Protein AF-A0A4U9UF67-F1 (afdb_monomer)

pLDDT: mean 78.99, std 14.54, range [47.12, 97.81]

Nearest PDB structures (foldseek):
  1um2-assembly2_B  TM=2.929E-01  e=9.680E-02  Saccharomyces cerevisiae
  1gpp-assembly1_A  TM=2.652E-01  e=6.473E-02  Saccharomyces cerevisiae
  1jva-assembly2_B  TM=2.609E-01  e=5.447E-02  Saccharomyces cerevisiae
  1jva-assembly1_A  TM=2.526E-01  e=2.725E-01  Saccharomyces cerevisiae
  4z9c-assembly1_F  TM=2.257E-01  e=4.304E+00  Escherichia coli

Mean predicted aligned error: 11.4 Å

Radius of gyration: 20.41 Å; Cα contacts (8 Å, |Δi|>4): 213; chains: 1; bounding box: 42×57×66 Å

Foldseek 3Di:
DVVVVVVVVVVVVVVVVPPPQQPQADEDDDCPPVVPVVVVVCVLLVHDDQRSDQFQKWKWKDFDQKIWIWTDHPVAIWIKIKGWDWDDDPDDDPDGDIDIDIDIDDRVRSVVVVVCCVVVCVVPDDAQVPPPPDDPDPDDTDMWMWMHHSHHTYIHD

Secondary structure (DSSP, 8-state):
-HHHHHHHHHHHHHHHTS------PEEES--TTHHHHHHHHHHHTT---STT---SEEEEEEETTEEEEEEEETTEEEEEEEEEEE----SS-----EEEEEEEPPHHHHHHHHHHHHHTTGGGPPPGGGSTT----SSS---EEEEEESSEEEEE-

Structure (mmCIF, N/CA/C/O backbone):
data_AF-A0A4U9UF67-F1
#
_entry.id   AF-A0A4U9UF67-F1
#
loop_
_atom_site.group_PDB
_atom_site.id
_atom_site.type_symbol
_atom_site.label_atom_id
_atom_site.label_alt_id
_atom_site.label_comp_id
_atom_site.label_asym_id
_atom_site.label_entity_id
_atom_site.label_seq_id
_atom_site.pdbx_PDB_ins_code
_atom_site.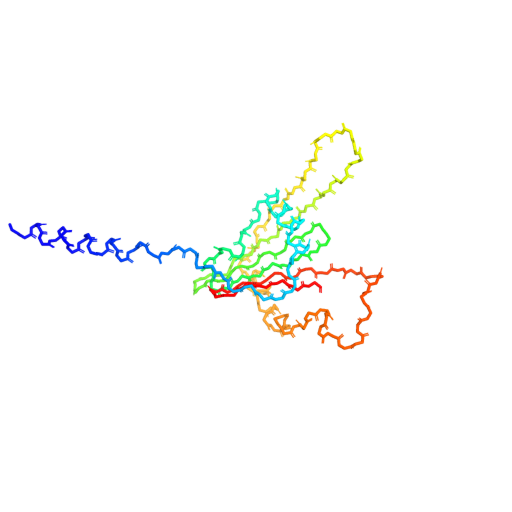Cartn_x
_atom_site.Cartn_y
_atom_site.Cartn_z
_atom_site.occupancy
_atom_site.B_iso_or_equiv
_atom_site.auth_seq_id
_atom_site.auth_comp_id
_atom_site.auth_asym_id
_atom_site.auth_atom_id
_atom_site.pdbx_PDB_model_num
ATOM 1 N N . MET A 1 1 ? 1.727 29.954 44.311 1.00 56.72 1 MET A N 1
ATOM 2 C CA . MET A 1 1 ? 1.910 28.499 44.552 1.00 56.72 1 MET A CA 1
ATOM 3 C C . MET A 1 1 ? 1.088 27.606 43.617 1.00 56.72 1 MET A C 1
ATOM 5 O O . MET A 1 1 ? 1.582 26.555 43.238 1.00 56.72 1 MET A O 1
ATOM 9 N N . ILE A 1 2 ? -0.127 28.007 43.212 1.00 59.66 2 ILE A N 1
ATOM 10 C CA . ILE A 1 2 ? -0.989 27.225 42.300 1.00 59.66 2 ILE A CA 1
ATOM 11 C C . ILE A 1 2 ? -0.361 27.057 40.904 1.00 59.66 2 ILE A C 1
ATOM 13 O O . ILE A 1 2 ? -0.349 25.951 40.384 1.00 59.66 2 ILE A O 1
ATOM 17 N N . GLN A 1 3 ? 0.269 28.100 40.351 1.00 61.94 3 GLN A N 1
ATOM 18 C CA . GLN A 1 3 ? 0.847 28.046 38.998 1.00 61.94 3 GLN A CA 1
ATOM 19 C C . GLN A 1 3 ? 2.001 27.046 38.826 1.00 61.94 3 GLN A C 1
ATOM 21 O O . GLN A 1 3 ? 2.163 26.478 37.752 1.00 61.94 3 GLN A O 1
ATOM 26 N N . ILE A 1 4 ? 2.761 26.769 39.891 1.00 72.38 4 ILE A N 1
ATOM 27 C CA . ILE A 1 4 ? 3.849 25.779 39.854 1.00 72.38 4 ILE A CA 1
ATOM 28 C C . ILE A 1 4 ? 3.271 24.361 39.765 1.00 72.38 4 ILE A C 1
ATOM 30 O O . ILE A 1 4 ? 3.777 23.534 39.015 1.00 72.38 4 ILE A O 1
ATOM 34 N N . ARG A 1 5 ? 2.166 24.084 40.470 1.00 70.56 5 ARG A N 1
ATOM 35 C CA . ARG A 1 5 ? 1.499 22.773 40.423 1.00 70.56 5 ARG A CA 1
ATOM 36 C C . ARG A 1 5 ? 0.888 22.496 39.050 1.00 70.56 5 ARG A C 1
ATOM 38 O O . ARG A 1 5 ? 1.007 21.381 38.554 1.00 70.56 5 ARG A O 1
ATOM 45 N N . THR A 1 6 ? 0.295 23.510 38.418 1.00 72.81 6 THR A N 1
ATOM 46 C CA . THR A 1 6 ? -0.259 23.382 37.064 1.00 72.81 6 THR A CA 1
ATOM 47 C C . THR A 1 6 ? 0.835 23.146 36.024 1.00 72.81 6 THR A C 1
ATOM 49 O O . THR A 1 6 ? 0.669 22.296 35.157 1.00 72.81 6 THR A O 1
ATOM 52 N N . ALA A 1 7 ? 1.976 23.836 36.140 1.00 77.94 7 ALA A N 1
ATOM 53 C CA . ALA A 1 7 ? 3.116 23.633 35.245 1.00 77.94 7 ALA A CA 1
ATOM 54 C C . ALA A 1 7 ? 3.712 22.218 35.371 1.00 77.94 7 ALA A C 1
ATOM 56 O O . ALA A 1 7 ? 4.010 21.594 34.359 1.00 77.94 7 ALA A O 1
ATOM 57 N N . ILE A 1 8 ? 3.819 21.680 36.591 1.00 78.44 8 ILE A N 1
ATOM 58 C CA . ILE A 1 8 ? 4.321 20.315 36.831 1.00 78.44 8 ILE A CA 1
ATOM 59 C C . ILE A 1 8 ? 3.391 19.258 36.216 1.00 78.44 8 ILE A C 1
ATOM 61 O O . ILE A 1 8 ? 3.874 18.329 35.574 1.00 78.44 8 ILE A O 1
ATOM 65 N N . LEU A 1 9 ? 2.070 19.412 36.361 1.00 78.12 9 LEU A N 1
ATOM 66 C CA . LEU A 1 9 ? 1.092 18.499 35.752 1.00 78.12 9 LEU A CA 1
ATOM 67 C C . LEU A 1 9 ? 1.150 18.530 34.219 1.00 78.12 9 LEU A C 1
ATOM 69 O O . LEU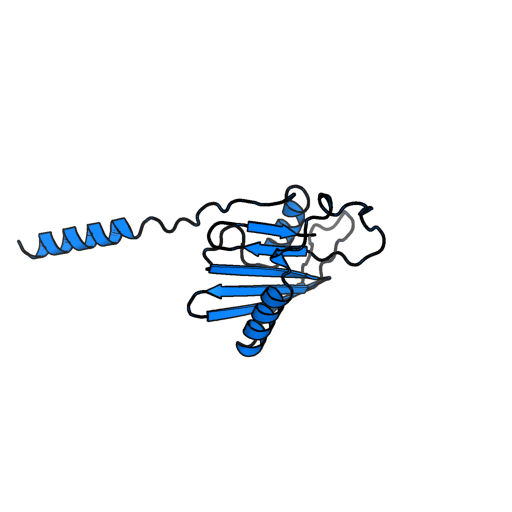 A 1 9 ? 1.048 17.490 33.576 1.00 78.12 9 LEU A O 1
ATOM 73 N N . LEU A 1 10 ? 1.359 19.710 33.634 1.00 75.06 10 LEU A N 1
ATOM 74 C CA . LEU A 1 10 ? 1.445 19.883 32.184 1.00 75.06 10 LEU A CA 1
ATOM 75 C C . LEU A 1 10 ? 2.750 19.298 31.617 1.00 75.06 10 LEU A C 1
ATOM 77 O O . LEU A 1 10 ? 2.739 18.705 30.543 1.00 75.06 10 LEU A O 1
ATOM 81 N N . VAL A 1 11 ? 3.856 19.380 32.366 1.00 75.75 11 VAL A N 1
ATOM 82 C CA . VAL A 1 11 ? 5.125 18.713 32.024 1.00 75.75 11 VAL A CA 1
ATOM 83 C C . VAL A 1 11 ? 5.000 17.190 32.115 1.00 75.75 11 VAL A C 1
ATOM 85 O O . VAL A 1 11 ? 5.483 16.504 31.220 1.00 75.75 11 VAL A O 1
ATOM 88 N N . TYR A 1 12 ? 4.309 16.655 33.128 1.00 75.62 12 TYR A N 1
ATOM 89 C CA . TYR A 1 12 ? 4.015 15.217 33.212 1.00 75.62 12 TYR A CA 1
ATOM 90 C C . TYR A 1 12 ? 3.164 14.737 32.027 1.00 75.62 12 TYR A C 1
ATOM 92 O O . TYR A 1 12 ? 3.515 13.754 31.383 1.00 75.62 12 TYR A O 1
ATOM 100 N N . PHE A 1 13 ? 2.114 15.481 31.671 1.00 71.06 13 PHE A N 1
ATOM 101 C CA . PHE A 1 13 ? 1.275 15.180 30.507 1.00 71.06 13 PHE A CA 1
ATOM 102 C C . PHE A 1 13 ? 2.058 15.228 29.181 1.00 71.06 13 PHE A C 1
ATOM 104 O O . PHE A 1 13 ? 1.846 14.404 28.296 1.00 71.06 13 PHE A O 1
ATOM 111 N N . LEU A 1 14 ? 3.005 16.163 29.041 1.00 63.19 14 LEU A N 1
ATOM 112 C CA . LEU A 1 14 ? 3.875 16.256 27.863 1.00 63.19 14 LEU A CA 1
ATOM 113 C C . LEU A 1 14 ? 4.939 15.148 27.806 1.00 63.19 14 LEU A C 1
ATOM 115 O O . LEU A 1 14 ? 5.317 14.743 26.709 1.00 63.19 14 LEU A O 1
ATOM 119 N N . LEU A 1 15 ? 5.409 14.644 28.952 1.00 62.69 15 LEU A N 1
ATOM 120 C CA . LEU A 1 15 ? 6.335 13.506 29.024 1.00 62.69 15 LEU A CA 1
ATOM 121 C C . LEU A 1 15 ? 5.649 12.185 28.641 1.00 62.69 15 LEU A C 1
ATOM 123 O O . LEU A 1 15 ? 6.280 11.340 28.008 1.00 62.69 15 LEU A O 1
ATOM 127 N N . GLU A 1 16 ? 4.353 12.030 28.927 1.00 58.25 16 GLU A N 1
ATOM 128 C CA . GLU A 1 16 ? 3.565 10.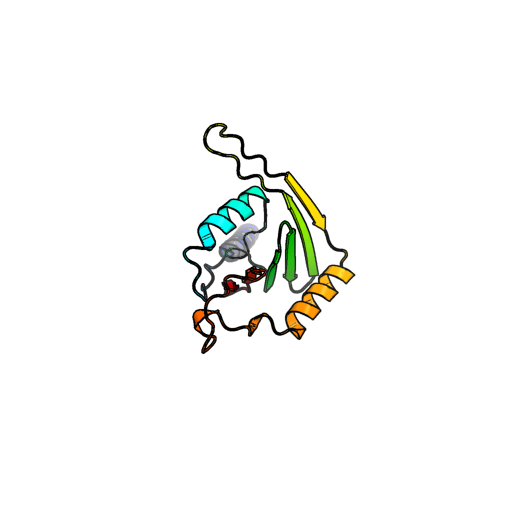871 28.471 1.00 58.25 16 GLU A CA 1
ATOM 129 C C . GLU A 1 16 ? 3.318 10.864 26.949 1.00 58.25 16 GLU A C 1
ATOM 131 O O . GLU A 1 16 ? 3.092 9.806 26.364 1.00 58.25 16 GLU A O 1
ATOM 136 N N . LEU A 1 17 ? 3.442 12.011 26.270 1.00 54.47 17 LEU A N 1
ATOM 137 C CA . LEU A 1 17 ? 3.302 12.113 24.809 1.00 54.47 17 LEU A CA 1
ATOM 138 C C . LEU A 1 17 ? 4.574 11.714 24.030 1.00 54.47 17 LEU A C 1
ATOM 140 O O . LEU A 1 17 ? 4.550 11.691 22.800 1.00 54.47 17 LEU A O 1
ATOM 144 N N . GLN A 1 18 ? 5.689 11.390 24.699 1.00 47.47 18 GLN A N 1
ATOM 145 C CA . GLN A 1 18 ? 6.991 11.179 24.039 1.00 47.47 18 GLN A CA 1
ATOM 146 C C . GLN A 1 18 ? 7.252 9.767 23.485 1.00 47.47 18 GLN A C 1
ATOM 148 O O . GLN A 1 18 ? 8.386 9.467 23.114 1.00 47.47 18 GLN A O 1
ATOM 153 N N . GLN A 1 19 ? 6.256 8.885 23.386 1.00 47.12 19 GLN A N 1
ATOM 154 C CA . GLN A 1 19 ? 6.475 7.515 22.895 1.00 47.12 19 GLN A CA 1
ATOM 155 C C . GLN A 1 19 ? 5.449 7.095 21.835 1.00 47.12 19 GLN A C 1
ATOM 157 O O . GLN A 1 19 ? 4.838 6.039 21.929 1.00 47.12 19 GLN A O 1
ATOM 162 N N . VAL A 1 20 ? 5.287 7.897 20.779 1.00 47.47 20 VAL A N 1
ATOM 163 C CA . VAL A 1 20 ? 4.801 7.376 19.486 1.00 47.47 20 VAL A CA 1
ATOM 164 C C . VAL A 1 20 ? 5.978 7.333 18.516 1.00 47.47 20 VAL A C 1
ATOM 166 O O . VAL A 1 20 ? 5.961 7.927 17.440 1.00 47.47 20 VAL A O 1
ATOM 169 N N . TYR A 1 21 ? 7.057 6.661 18.921 1.00 50.12 21 TYR A N 1
ATOM 170 C CA . TYR A 1 21 ? 8.001 6.164 17.929 1.00 50.12 21 TYR A CA 1
ATOM 171 C C . TYR A 1 21 ? 7.260 5.095 17.121 1.00 50.12 21 TYR A C 1
ATOM 173 O O . TYR A 1 21 ? 6.589 4.265 17.738 1.00 50.12 21 TYR A O 1
ATOM 181 N N . PRO A 1 22 ? 7.325 5.105 15.778 1.00 50.09 22 PRO A N 1
ATOM 182 C CA . PRO A 1 22 ? 6.792 4.001 14.996 1.00 50.09 22 PRO A CA 1
ATOM 183 C C . PRO A 1 22 ? 7.471 2.725 15.491 1.00 50.09 22 PRO A C 1
ATOM 185 O O . PRO A 1 22 ? 8.690 2.572 15.386 1.00 50.09 22 PRO A O 1
ATOM 188 N N . GLN A 1 23 ? 6.692 1.868 16.147 1.00 57.47 23 GLN A N 1
ATOM 189 C CA . GLN A 1 23 ? 7.194 0.629 16.712 1.00 57.47 23 GLN A CA 1
ATOM 190 C C . GLN A 1 23 ? 7.724 -0.208 15.546 1.00 57.47 23 GLN A C 1
ATOM 192 O O . GLN A 1 23 ? 7.059 -0.336 14.516 1.00 57.47 23 GLN A O 1
ATOM 197 N N . SER A 1 24 ? 8.941 -0.737 15.665 1.00 67.69 24 SER A N 1
ATOM 198 C CA . SER A 1 24 ? 9.519 -1.575 14.620 1.00 67.69 24 SER A CA 1
ATOM 199 C C . SER A 1 24 ? 8.645 -2.815 14.432 1.00 67.69 24 SER A C 1
ATOM 201 O O . SER A 1 24 ? 8.589 -3.690 15.298 1.00 67.69 24 SER A O 1
ATOM 203 N N . LYS A 1 25 ? 7.934 -2.873 13.301 1.00 78.44 25 LYS A N 1
ATOM 204 C CA . LYS A 1 25 ? 6.988 -3.953 13.016 1.00 78.44 25 LYS A CA 1
ATOM 205 C C . LYS A 1 25 ? 7.710 -5.276 12.832 1.00 78.44 25 LYS A C 1
ATOM 207 O O . LYS A 1 25 ? 8.794 -5.345 12.243 1.00 78.44 25 LYS A O 1
ATOM 212 N N . LYS A 1 26 ? 7.070 -6.352 13.282 1.00 77.75 26 LYS A N 1
ATOM 213 C CA . LYS A 1 26 ? 7.517 -7.713 13.011 1.00 77.75 26 LYS A CA 1
ATOM 214 C C . LYS A 1 26 ? 7.369 -7.997 11.519 1.00 77.75 26 LYS A C 1
ATOM 216 O O . LYS A 1 26 ? 6.268 -7.948 10.974 1.00 77.75 26 LYS A O 1
ATOM 221 N N . ILE A 1 27 ? 8.483 -8.315 10.871 1.00 72.81 27 ILE A N 1
ATOM 222 C CA . ILE A 1 27 ? 8.511 -8.675 9.452 1.00 72.81 27 ILE A CA 1
ATOM 223 C C . ILE A 1 27 ? 8.170 -10.157 9.327 1.00 72.81 27 ILE A C 1
ATOM 225 O O . ILE A 1 27 ? 8.799 -10.996 9.976 1.00 72.81 27 ILE A O 1
ATOM 229 N N . GLN A 1 28 ? 7.177 -10.482 8.505 1.00 69.69 28 GLN A N 1
ATOM 230 C CA . GLN A 1 28 ? 6.802 -11.861 8.202 1.00 69.69 28 GLN A CA 1
ATOM 231 C C . GLN A 1 28 ? 7.009 -12.155 6.706 1.00 69.69 28 GLN A C 1
ATOM 233 O O . GLN A 1 28 ? 6.542 -11.397 5.859 1.00 69.69 28 GLN A O 1
ATOM 238 N N . GLY A 1 29 ? 7.676 -13.273 6.385 1.00 62.41 29 GLY A N 1
ATOM 239 C CA . GLY A 1 29 ? 7.911 -13.741 5.006 1.00 62.41 29 GLY A CA 1
ATOM 240 C C . GLY A 1 29 ? 9.352 -13.569 4.503 1.00 62.41 29 GLY A C 1
ATOM 241 O O . GLY A 1 29 ? 10.221 -13.097 5.234 1.00 62.41 29 GLY A O 1
ATOM 242 N N . ASN A 1 30 ? 9.609 -13.987 3.257 1.00 59.44 30 ASN A N 1
ATOM 243 C CA . ASN A 1 30 ? 10.901 -13.820 2.586 1.00 59.44 30 ASN A CA 1
ATOM 244 C C . ASN A 1 30 ? 10.945 -12.443 1.897 1.00 59.44 30 ASN A C 1
ATOM 246 O O . ASN A 1 30 ? 10.461 -12.282 0.778 1.00 59.44 30 ASN A O 1
ATOM 250 N N . THR A 1 31 ? 11.458 -11.428 2.596 1.00 57.47 31 THR A N 1
ATOM 251 C CA . THR A 1 31 ? 11.458 -10.034 2.119 1.00 57.47 31 THR A CA 1
ATOM 252 C C . THR A 1 31 ? 12.769 -9.604 1.453 1.00 57.47 31 THR A C 1
ATOM 254 O O . THR A 1 31 ? 12.786 -8.582 0.783 1.00 57.47 31 THR A O 1
ATOM 257 N N . ALA A 1 32 ? 13.863 -10.365 1.576 1.00 56.09 32 ALA A N 1
ATOM 258 C CA . ALA A 1 32 ? 15.225 -9.821 1.470 1.00 56.09 32 ALA A CA 1
ATOM 259 C C . ALA A 1 32 ? 15.643 -9.249 0.095 1.00 56.09 32 ALA A C 1
ATOM 261 O O . ALA A 1 32 ? 16.325 -8.226 0.052 1.00 56.09 32 ALA A O 1
ATOM 262 N N . THR A 1 33 ? 15.275 -9.875 -1.026 1.00 49.59 33 THR A N 1
ATOM 263 C CA . THR A 1 33 ? 15.778 -9.475 -2.363 1.00 49.59 33 THR A CA 1
ATOM 264 C C . THR A 1 33 ? 14.810 -8.602 -3.158 1.00 49.59 33 THR A C 1
ATOM 266 O O . THR A 1 33 ? 15.250 -7.766 -3.948 1.00 49.59 33 THR A O 1
ATOM 269 N N . ILE A 1 34 ? 13.504 -8.755 -2.931 1.00 55.00 34 ILE A N 1
ATOM 270 C CA . ILE A 1 34 ? 12.462 -7.924 -3.553 1.00 55.00 34 ILE A CA 1
ATOM 271 C C . ILE A 1 34 ? 12.353 -6.567 -2.832 1.00 55.00 34 ILE A C 1
ATOM 273 O O . ILE A 1 34 ? 12.081 -5.564 -3.495 1.00 55.00 34 ILE A O 1
ATOM 277 N N . ASP A 1 35 ? 12.696 -6.500 -1.531 1.00 64.38 35 ASP A N 1
ATOM 278 C CA . ASP A 1 35 ? 12.684 -5.258 -0.733 1.00 64.38 35 ASP A CA 1
ATOM 279 C C . ASP A 1 35 ? 13.460 -4.135 -1.420 1.00 64.38 35 ASP A C 1
ATOM 281 O O . ASP A 1 35 ? 12.947 -3.040 -1.588 1.00 64.38 35 ASP A O 1
ATOM 285 N N . ILE A 1 36 ? 14.692 -4.390 -1.871 1.00 68.31 36 ILE A N 1
ATOM 286 C CA . ILE A 1 36 ? 15.607 -3.300 -2.244 1.00 68.31 36 ILE A CA 1
ATOM 287 C C . ILE A 1 36 ? 15.132 -2.573 -3.512 1.00 68.31 36 ILE A C 1
ATOM 289 O O . ILE A 1 36 ? 15.158 -1.339 -3.584 1.00 68.31 36 ILE A O 1
ATOM 293 N N . GLN A 1 37 ? 14.689 -3.318 -4.530 1.00 72.12 37 GLN A N 1
ATOM 294 C CA . GLN A 1 37 ? 14.199 -2.716 -5.775 1.00 72.12 37 GLN A CA 1
ATOM 295 C C . GLN A 1 37 ? 12.851 -2.022 -5.563 1.00 72.12 37 GLN A C 1
ATOM 297 O O . GLN A 1 37 ? 12.647 -0.907 -6.054 1.00 72.12 37 GLN A O 1
ATOM 302 N N . GLN A 1 38 ? 11.954 -2.652 -4.804 1.00 78.69 38 GLN A N 1
ATOM 303 C CA . GLN A 1 38 ? 10.626 -2.118 -4.529 1.00 78.69 38 GLN A CA 1
ATOM 304 C C . GLN A 1 38 ? 10.669 -0.915 -3.584 1.00 78.69 38 GLN A C 1
ATOM 306 O O . GLN A 1 38 ? 9.939 0.050 -3.797 1.00 78.69 38 GLN A O 1
ATOM 311 N N . GLU A 1 39 ? 11.574 -0.899 -2.609 1.00 82.12 39 GLU A N 1
ATOM 312 C CA . GLU A 1 39 ? 11.838 0.241 -1.731 1.00 82.12 39 GLU A CA 1
ATOM 313 C C . GLU A 1 39 ? 12.399 1.421 -2.537 1.00 82.12 39 GLU A C 1
ATOM 315 O O . GLU A 1 39 ? 11.931 2.555 -2.397 1.00 82.12 39 GLU A O 1
ATOM 320 N N . SER A 1 40 ? 13.358 1.167 -3.438 1.00 84.38 40 SER A N 1
ATOM 321 C CA . SER A 1 40 ? 13.893 2.203 -4.331 1.00 84.38 40 SER A CA 1
ATOM 322 C C . SER A 1 40 ? 12.797 2.810 -5.212 1.00 84.38 40 SER A C 1
ATOM 324 O O . SER A 1 40 ? 12.689 4.036 -5.317 1.00 84.38 40 SER A O 1
ATOM 326 N N . LEU A 1 41 ? 11.945 1.970 -5.808 1.00 86.44 41 LEU A N 1
ATOM 327 C CA . LEU A 1 41 ? 10.818 2.424 -6.618 1.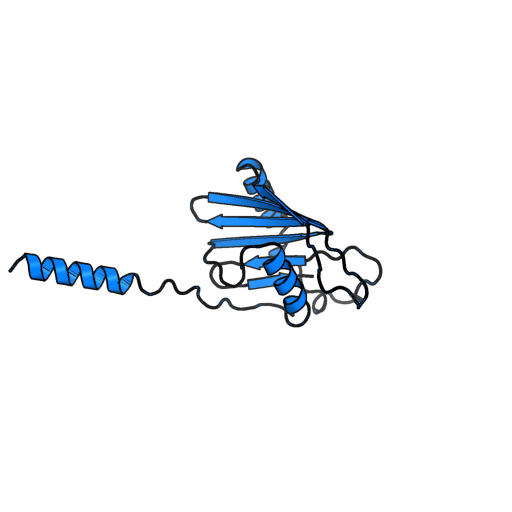00 86.44 41 LEU A CA 1
ATOM 328 C C . LEU A 1 41 ? 9.771 3.164 -5.772 1.00 86.44 41 LEU A C 1
ATOM 330 O O . LEU A 1 41 ? 9.323 4.235 -6.172 1.00 86.44 41 LEU A O 1
ATOM 334 N N . SER A 1 42 ? 9.440 2.663 -4.582 1.00 90.06 42 SER A N 1
ATOM 335 C CA . SER A 1 42 ? 8.506 3.305 -3.647 1.00 90.06 42 SER A CA 1
ATOM 336 C C . SER A 1 42 ? 8.954 4.715 -3.283 1.00 90.06 42 SER A C 1
ATOM 338 O O . SER A 1 42 ? 8.145 5.642 -3.328 1.00 90.06 42 SER A O 1
ATOM 340 N N . LYS A 1 43 ? 10.253 4.909 -3.014 1.00 89.56 43 LYS A N 1
ATOM 341 C CA . LYS A 1 43 ? 10.837 6.235 -2.759 1.00 89.56 43 LYS A CA 1
ATOM 342 C C . LYS A 1 43 ? 10.698 7.160 -3.970 1.00 89.56 43 LYS A C 1
ATOM 344 O O . LYS A 1 43 ? 10.293 8.307 -3.802 1.00 89.56 43 LYS A O 1
ATOM 349 N N . LYS A 1 44 ? 10.958 6.670 -5.191 1.00 89.50 44 LYS A N 1
ATOM 350 C CA . LYS A 1 44 ? 10.782 7.455 -6.435 1.00 89.50 44 LYS A CA 1
ATOM 351 C C . LYS A 1 44 ? 9.328 7.860 -6.681 1.00 89.50 44 LYS A C 1
ATOM 353 O O . LYS A 1 44 ? 9.068 8.971 -7.127 1.00 89.50 44 LYS A O 1
ATOM 358 N N . LEU A 1 45 ? 8.392 6.967 -6.372 1.00 92.25 45 LEU A N 1
ATOM 359 C CA . LEU A 1 45 ? 6.949 7.187 -6.481 1.00 92.25 45 LEU A CA 1
ATOM 360 C C . LEU A 1 45 ? 6.366 7.945 -5.272 1.00 92.25 45 LEU A C 1
ATOM 362 O O . LEU A 1 45 ? 5.164 8.226 -5.224 1.00 92.25 45 LEU A O 1
ATOM 366 N N . ILE A 1 46 ? 7.209 8.295 -4.292 1.00 93.19 46 ILE A N 1
ATOM 367 C CA . ILE A 1 46 ? 6.847 9.002 -3.057 1.00 93.19 46 ILE A CA 1
ATOM 368 C C . ILE A 1 46 ? 5.745 8.245 -2.291 1.00 93.19 46 ILE A C 1
ATOM 370 O O . ILE A 1 46 ? 4.800 8.845 -1.782 1.00 93.19 46 ILE A O 1
ATOM 374 N N . LEU A 1 47 ? 5.755 6.914 -2.315 1.00 92.94 47 LEU A N 1
ATOM 375 C CA . LEU A 1 47 ? 4.726 6.109 -1.656 1.00 92.94 47 LEU A CA 1
ATOM 376 C C . LEU A 1 47 ? 4.917 6.111 -0.137 1.00 92.94 47 LEU A C 1
ATOM 378 O O . LEU A 1 47 ? 6.027 6.302 0.358 1.00 92.94 47 LEU A O 1
ATOM 382 N N . SER A 1 48 ? 3.830 5.886 0.599 1.00 90.50 48 SER A N 1
ATOM 383 C CA . SER A 1 48 ? 3.884 5.776 2.057 1.00 90.50 48 SER A CA 1
ATOM 384 C C . SER A 1 48 ? 4.745 4.586 2.483 1.00 90.50 48 SER A C 1
ATOM 386 O O . SER A 1 48 ? 4.653 3.505 1.898 1.00 90.50 48 SER A O 1
ATOM 388 N N . ASP A 1 49 ? 5.541 4.759 3.531 1.00 89.56 49 ASP A N 1
ATOM 389 C CA . ASP A 1 49 ? 6.288 3.662 4.138 1.00 89.56 49 ASP A CA 1
ATOM 390 C C . ASP A 1 49 ? 5.349 2.841 5.031 1.00 89.56 49 ASP A C 1
ATOM 392 O O . ASP A 1 49 ? 5.036 3.234 6.156 1.00 89.56 49 ASP A O 1
ATOM 396 N N . LEU A 1 50 ? 4.853 1.712 4.515 1.00 89.00 50 LEU A N 1
ATOM 397 C CA . LEU A 1 50 ? 3.917 0.868 5.257 1.00 89.00 50 LEU A CA 1
ATOM 398 C C . LEU A 1 50 ? 4.591 0.168 6.440 1.00 89.00 50 LEU A C 1
ATOM 400 O O . LEU A 1 50 ? 3.961 0.028 7.493 1.00 89.00 50 LEU A O 1
ATOM 404 N N . ARG A 1 51 ? 5.874 -0.184 6.301 1.00 85.69 51 ARG A N 1
ATOM 405 C CA . ARG A 1 51 ? 6.677 -0.864 7.324 1.00 85.69 51 ARG A CA 1
ATOM 406 C C . ARG A 1 51 ? 6.829 -0.020 8.586 1.00 85.69 51 ARG A C 1
ATOM 408 O O . ARG A 1 51 ? 6.803 -0.575 9.678 1.00 85.69 51 ARG A O 1
ATOM 415 N N . ASN A 1 52 ? 6.924 1.300 8.439 1.00 86.50 52 ASN A N 1
ATOM 416 C CA . ASN A 1 52 ? 7.053 2.241 9.557 1.00 86.50 52 ASN A CA 1
ATOM 417 C C . ASN A 1 52 ? 5.773 3.063 9.820 1.00 86.50 52 ASN A C 1
ATOM 419 O O . ASN A 1 52 ? 5.811 4.060 10.539 1.00 86.50 52 ASN A O 1
ATOM 423 N N . SER A 1 53 ? 4.635 2.683 9.231 1.00 86.19 53 SER A N 1
ATOM 424 C CA . SER A 1 53 ? 3.368 3.408 9.409 1.00 86.19 53 SER A CA 1
ATOM 425 C C . SER A 1 53 ? 2.675 3.086 10.737 1.00 86.19 53 SER A C 1
ATOM 427 O O . SER A 1 53 ? 2.772 1.972 11.234 1.00 86.19 53 SER A O 1
ATOM 429 N N . ASN A 1 54 ? 1.877 4.018 11.265 1.00 86.69 54 ASN A N 1
ATOM 430 C CA . ASN A 1 54 ? 1.060 3.801 12.472 1.00 86.69 54 ASN A CA 1
ATOM 431 C C . ASN A 1 54 ? -0.417 3.506 12.160 1.00 86.69 54 ASN A C 1
ATOM 433 O O . ASN A 1 54 ? -1.273 3.652 13.033 1.00 86.69 54 ASN A O 1
ATOM 437 N N . HIS A 1 55 ? -0.725 3.139 10.915 1.00 89.75 55 HIS A N 1
ATOM 438 C CA . HIS A 1 55 ? -2.089 2.804 10.524 1.00 89.75 55 HIS A CA 1
ATOM 439 C C . HIS A 1 55 ? -2.584 1.573 11.279 1.00 89.75 55 HIS A C 1
ATOM 441 O O . HIS A 1 55 ? -1.820 0.635 11.515 1.00 89.75 55 HIS A O 1
ATOM 447 N N . GLU A 1 56 ? -3.870 1.566 11.638 1.00 91.94 56 GLU A N 1
ATOM 448 C CA . GLU A 1 56 ? -4.507 0.353 12.172 1.00 91.94 56 GLU A CA 1
ATOM 449 C C . GLU A 1 56 ? -4.434 -0.777 11.161 1.00 91.94 56 GLU A C 1
ATOM 451 O O . GLU A 1 56 ? -4.141 -1.917 11.519 1.00 91.94 56 GLU A O 1
ATOM 456 N N . PHE A 1 57 ? -4.639 -0.422 9.897 1.00 91.25 57 PHE A N 1
ATOM 457 C CA . PHE A 1 57 ? -4.452 -1.317 8.786 1.00 91.25 57 PHE A CA 1
ATOM 458 C C . PHE A 1 57 ? -4.021 -0.556 7.533 1.00 91.25 57 PHE A C 1
ATOM 460 O O . PHE A 1 57 ? -4.509 0.534 7.235 1.00 91.25 57 PHE A O 1
ATOM 467 N N . ALA A 1 58 ? -3.126 -1.148 6.760 1.00 93.00 58 ALA A N 1
ATOM 468 C CA . ALA A 1 58 ? -2.728 -0.658 5.458 1.00 93.00 58 ALA A CA 1
ATOM 469 C C . ALA A 1 58 ? -2.452 -1.827 4.521 1.00 93.00 58 ALA A C 1
ATOM 471 O O . ALA A 1 58 ? -1.869 -2.834 4.921 1.00 93.00 58 ALA A O 1
ATOM 472 N N . PHE A 1 59 ? -2.809 -1.664 3.255 1.00 92.06 59 PHE A N 1
ATOM 473 C CA . PHE A 1 59 ? -2.367 -2.568 2.208 1.00 92.06 59 PHE A CA 1
ATOM 474 C C . PHE A 1 59 ? -1.952 -1.797 0.965 1.00 92.06 59 PHE A C 1
ATOM 476 O O . PHE A 1 59 ? -2.505 -0.740 0.645 1.00 92.06 59 PHE A O 1
ATOM 483 N N . ARG A 1 60 ? -0.986 -2.360 0.244 1.00 93.06 60 ARG A N 1
ATOM 484 C CA . ARG A 1 60 ? -0.604 -1.911 -1.088 1.00 93.06 60 ARG A CA 1
ATOM 485 C C . ARG A 1 60 ? -0.611 -3.084 -2.043 1.00 93.06 60 ARG A C 1
ATOM 487 O O . ARG A 1 60 ? 0.045 -4.095 -1.815 1.00 93.06 60 ARG A O 1
ATOM 494 N N . PHE A 1 61 ? -1.330 -2.908 -3.138 1.00 91.19 61 PHE A N 1
ATOM 495 C CA . PHE A 1 61 ? -1.313 -3.821 -4.264 1.00 91.19 61 PHE A CA 1
ATOM 496 C C . PHE A 1 61 ? -0.458 -3.238 -5.385 1.00 91.19 61 PHE A C 1
ATOM 498 O O . PHE A 1 61 ? -0.696 -2.110 -5.824 1.00 91.19 61 PHE A O 1
ATOM 505 N N . TRP A 1 62 ? 0.506 -4.015 -5.866 1.00 89.81 62 TRP A N 1
ATOM 506 C CA . TRP A 1 62 ? 1.335 -3.680 -7.015 1.00 89.81 62 TRP A CA 1
ATOM 507 C C . TRP A 1 62 ? 0.868 -4.441 -8.247 1.00 89.81 62 TRP A C 1
ATOM 509 O O . TRP A 1 62 ? 0.783 -5.670 -8.257 1.00 89.81 62 TRP A O 1
ATOM 519 N N . GLY A 1 63 ? 0.625 -3.688 -9.312 1.00 84.88 63 GLY A N 1
ATOM 520 C CA . GLY A 1 63 ? 0.432 -4.197 -10.659 1.00 84.88 63 GLY A CA 1
ATOM 521 C C . GLY A 1 63 ? 1.419 -3.556 -11.632 1.00 84.88 63 GLY A C 1
ATOM 522 O O . GLY A 1 63 ? 2.188 -2.655 -11.290 1.00 84.88 63 GLY A O 1
ATOM 523 N N . ARG A 1 64 ? 1.394 -4.000 -12.891 1.00 84.06 64 ARG A N 1
ATOM 524 C CA . ARG A 1 64 ? 2.259 -3.449 -13.945 1.00 84.06 64 ARG A CA 1
ATOM 525 C C . ARG A 1 64 ? 1.969 -1.956 -14.168 1.00 84.06 64 ARG A C 1
ATOM 527 O O . ARG A 1 64 ? 0.997 -1.613 -14.831 1.00 84.06 64 ARG A O 1
ATOM 534 N N . GLY A 1 65 ? 2.832 -1.086 -13.636 1.00 89.56 65 GLY A N 1
ATOM 535 C CA . GLY A 1 65 ? 2.733 0.371 -13.795 1.00 89.56 65 GLY A CA 1
ATOM 536 C C . GLY A 1 65 ? 1.662 1.033 -12.925 1.00 89.56 65 GLY A C 1
ATOM 537 O O . GLY A 1 65 ? 1.267 2.166 -13.198 1.00 89.56 65 GLY A O 1
ATOM 538 N N . GLN A 1 66 ? 1.166 0.344 -11.895 1.00 93.00 66 GLN A N 1
ATOM 539 C CA . GLN A 1 66 ? 0.171 0.896 -10.984 1.00 93.00 66 GLN A CA 1
ATOM 540 C C . GLN A 1 66 ? 0.361 0.360 -9.566 1.00 93.00 66 GLN A C 1
ATOM 542 O O . GLN A 1 66 ? 0.609 -0.829 -9.380 1.00 93.00 66 GLN A O 1
ATOM 547 N N . THR A 1 67 ? 0.179 1.221 -8.569 1.00 94.38 67 THR A N 1
ATOM 548 C CA . THR A 1 67 ? -0.054 0.808 -7.183 1.00 94.38 67 THR A CA 1
ATOM 549 C C . THR A 1 67 ? -1.421 1.275 -6.716 1.00 94.38 67 THR A C 1
ATOM 551 O O . THR A 1 67 ? -1.890 2.349 -7.109 1.00 94.38 67 THR A O 1
ATOM 554 N N . VAL A 1 68 ? -2.057 0.466 -5.875 1.00 95.06 68 VAL A N 1
ATOM 555 C CA . VAL A 1 68 ? -3.261 0.842 -5.134 1.00 95.06 68 VAL A CA 1
ATOM 556 C C . VAL A 1 68 ? -2.940 0.738 -3.654 1.00 95.06 68 VAL A C 1
ATOM 558 O O . VAL A 1 68 ? -2.695 -0.354 -3.150 1.00 95.06 68 VAL A O 1
ATOM 561 N N . ASP A 1 69 ? -2.949 1.878 -2.980 1.00 95.69 69 ASP A N 1
ATOM 562 C CA . ASP A 1 69 ? -2.675 2.013 -1.556 1.00 95.69 69 ASP A CA 1
ATOM 563 C C . ASP A 1 69 ? -3.996 2.277 -0.841 1.00 95.69 69 ASP A C 1
ATOM 565 O O . ASP A 1 69 ? -4.676 3.252 -1.167 1.00 95.69 69 ASP A O 1
ATOM 569 N N . ILE A 1 70 ? -4.344 1.456 0.145 1.00 96.25 70 ILE A N 1
ATOM 570 C CA . ILE A 1 70 ? -5.470 1.707 1.043 1.00 96.25 70 ILE A CA 1
ATOM 571 C C . ILE A 1 70 ? -4.953 1.714 2.475 1.00 96.25 70 ILE A C 1
ATOM 573 O O . ILE A 1 70 ? -4.247 0.800 2.898 1.00 96.25 70 ILE A O 1
ATOM 577 N N . THR A 1 71 ? -5.346 2.727 3.234 1.00 95.81 71 THR A N 1
ATOM 578 C CA . THR A 1 71 ? -5.100 2.810 4.672 1.00 95.81 71 THR A CA 1
ATOM 579 C C . THR A 1 71 ? -6.423 2.972 5.398 1.00 95.81 71 THR A C 1
ATOM 581 O O . THR A 1 71 ? -7.331 3.663 4.930 1.00 95.81 71 THR A O 1
ATOM 584 N N . ALA A 1 72 ? -6.549 2.29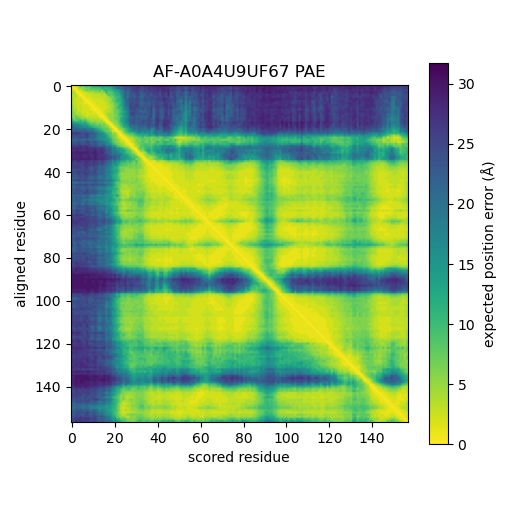8 6.531 1.00 94.62 72 ALA A N 1
ATOM 585 C CA . ALA A 1 72 ? -7.711 2.348 7.390 1.00 94.62 72 ALA A CA 1
ATOM 586 C C . ALA A 1 72 ? -7.258 2.635 8.821 1.00 94.62 72 ALA A C 1
ATOM 588 O O . ALA A 1 72 ? -6.373 1.973 9.361 1.00 94.62 72 ALA A O 1
ATOM 589 N N . ASP A 1 73 ? -7.902 3.634 9.409 1.00 93.12 73 ASP A N 1
ATOM 590 C CA . ASP A 1 73 ? -7.827 3.983 10.819 1.00 93.12 73 ASP A CA 1
ATOM 591 C C . ASP A 1 73 ? -9.261 3.997 11.376 1.00 93.12 73 ASP A C 1
ATOM 593 O O . ASP A 1 73 ? -10.230 4.069 10.612 1.00 93.12 73 ASP A O 1
ATOM 597 N N . SER A 1 74 ? -9.409 4.038 12.699 1.00 88.56 74 SER A N 1
ATOM 598 C CA . SER A 1 74 ? -10.699 4.038 13.411 1.00 88.56 74 SER A CA 1
ATOM 599 C C . SER A 1 74 ? -11.751 5.033 12.902 1.00 88.56 74 SER A C 1
ATOM 601 O O . SER A 1 74 ? -12.944 4.848 13.132 1.00 88.56 74 SER A O 1
ATOM 603 N N . THR A 1 75 ? -11.333 6.092 12.208 1.00 89.69 75 THR A N 1
ATOM 604 C CA . THR A 1 75 ? -12.212 7.169 11.732 1.00 89.69 75 THR A CA 1
ATOM 605 C C . THR A 1 75 ? -12.350 7.247 10.216 1.00 89.69 75 THR A C 1
ATOM 607 O O . THR A 1 75 ? -13.227 7.963 9.728 1.00 89.69 75 THR A O 1
ATOM 610 N N . ARG A 1 76 ? -11.489 6.573 9.441 1.00 93.75 76 ARG A N 1
ATOM 611 C CA . ARG A 1 76 ? -11.405 6.808 7.994 1.00 93.75 76 ARG A CA 1
ATOM 612 C C . ARG A 1 76 ? -10.733 5.675 7.237 1.00 93.75 76 ARG A C 1
ATOM 614 O O . ARG A 1 76 ? -9.773 5.079 7.710 1.00 93.75 76 ARG A O 1
ATOM 621 N N . ILE A 1 77 ? -11.194 5.485 6.004 1.00 96.75 77 ILE A N 1
ATOM 622 C CA . ILE A 1 77 ? -10.536 4.660 4.993 1.00 96.75 77 ILE A CA 1
ATOM 623 C C . ILE A 1 77 ? -10.131 5.592 3.854 1.00 96.75 77 ILE A C 1
ATOM 625 O O . ILE A 1 77 ? -10.976 6.288 3.285 1.00 96.75 77 ILE A O 1
ATOM 629 N N . ILE A 1 78 ? -8.840 5.634 3.544 1.00 96.88 78 ILE A N 1
ATOM 630 C CA . ILE A 1 78 ? -8.265 6.465 2.487 1.00 96.88 78 ILE A CA 1
ATOM 631 C C . ILE A 1 78 ? -7.671 5.543 1.435 1.00 96.88 78 ILE A C 1
ATOM 633 O O . ILE A 1 78 ? -7.049 4.538 1.761 1.00 96.88 78 ILE A O 1
ATOM 637 N N . GLY A 1 79 ? -7.851 5.903 0.167 1.00 96.88 79 GLY A N 1
ATOM 638 C CA . GLY A 1 79 ? -7.266 5.174 -0.944 1.00 96.88 79 GLY A CA 1
ATOM 639 C C . GLY A 1 79 ? -6.547 6.086 -1.924 1.00 96.88 79 GLY A C 1
ATOM 640 O O . GLY A 1 79 ? -6.990 7.207 -2.170 1.00 96.88 79 GLY A O 1
ATOM 641 N N . THR A 1 80 ? -5.450 5.609 -2.501 1.00 97.81 80 THR A N 1
ATOM 642 C CA . THR A 1 80 ? -4.699 6.297 -3.557 1.00 97.81 80 THR A CA 1
ATOM 643 C C . THR A 1 80 ? -4.303 5.309 -4.642 1.00 97.81 80 THR A C 1
ATOM 645 O O . THR A 1 80 ? -3.794 4.232 -4.354 1.00 97.81 80 THR A O 1
ATOM 648 N N . VAL A 1 81 ? -4.492 5.700 -5.898 1.00 97.25 81 VAL A N 1
ATOM 649 C CA . VAL A 1 81 ? -3.951 4.989 -7.058 1.00 97.25 81 VAL A CA 1
ATOM 650 C C . VAL A 1 81 ? -2.766 5.774 -7.595 1.00 97.25 81 VAL A C 1
ATOM 652 O O . VAL A 1 81 ? -2.910 6.945 -7.958 1.00 97.25 81 VAL A O 1
ATOM 655 N N . THR A 1 82 ? -1.605 5.133 -7.676 1.00 97.19 82 THR A N 1
ATOM 656 C CA . THR A 1 82 ? -0.408 5.700 -8.300 1.00 97.19 82 THR A CA 1
ATOM 657 C C . THR A 1 82 ? -0.155 4.983 -9.612 1.00 97.19 82 THR A C 1
ATOM 659 O O . THR A 1 82 ? 0.268 3.836 -9.614 1.00 97.19 82 THR A O 1
ATOM 662 N N . ASN A 1 83 ? -0.395 5.650 -10.737 1.00 96.38 83 ASN A N 1
ATOM 663 C CA . ASN A 1 83 ? 0.015 5.144 -12.047 1.00 96.38 83 ASN A CA 1
ATOM 664 C C . ASN A 1 83 ? 1.425 5.634 -12.345 1.00 96.38 83 ASN A C 1
ATOM 666 O O . ASN A 1 83 ? 1.715 6.806 -12.103 1.00 96.38 83 ASN A O 1
ATOM 670 N N . TYR A 1 84 ? 2.283 4.777 -12.880 1.00 92.75 84 TYR A N 1
ATOM 671 C CA . TYR A 1 84 ? 3.662 5.130 -13.174 1.00 92.75 84 TYR A CA 1
ATOM 672 C C . TYR A 1 84 ? 4.195 4.436 -14.423 1.00 92.75 84 TYR A C 1
ATOM 674 O O . TYR A 1 84 ? 3.826 3.312 -14.756 1.00 92.75 84 TYR A O 1
ATOM 682 N N . ILE A 1 85 ? 5.111 5.123 -15.098 1.00 89.38 85 ILE A N 1
ATOM 683 C CA . ILE A 1 85 ? 5.905 4.584 -16.195 1.00 89.38 85 ILE A CA 1
ATOM 684 C C . ILE A 1 85 ? 7.361 4.694 -15.771 1.00 89.38 85 ILE A C 1
ATOM 686 O O . ILE A 1 85 ? 7.841 5.762 -15.386 1.00 89.38 85 ILE A O 1
ATOM 690 N N . TYR A 1 86 ? 8.060 3.568 -15.842 1.00 77.12 86 TYR A N 1
ATOM 691 C CA . TYR A 1 86 ? 9.468 3.483 -15.504 1.00 77.12 86 TYR A CA 1
ATOM 692 C C . TYR A 1 86 ? 10.261 3.045 -16.731 1.00 77.12 86 TYR A C 1
ATOM 694 O O . TYR A 1 86 ? 9.957 2.023 -17.344 1.00 77.12 86 TYR A O 1
ATOM 702 N N . HIS A 1 87 ? 11.273 3.831 -17.098 1.00 68.12 87 HIS A N 1
ATOM 703 C CA . HIS A 1 87 ? 12.151 3.530 -18.222 1.00 68.12 87 HIS A CA 1
ATOM 704 C C . HIS A 1 87 ? 13.523 3.087 -17.700 1.00 68.12 87 HIS A C 1
ATOM 706 O O . HIS A 1 87 ? 14.279 3.888 -17.148 1.00 68.12 87 HIS A O 1
ATOM 712 N N . GLN A 1 88 ? 13.867 1.812 -17.897 1.00 57.62 88 GLN A N 1
ATOM 713 C CA . GLN A 1 88 ? 15.234 1.321 -17.711 1.00 57.62 88 GLN A CA 1
ATOM 714 C C . GLN A 1 88 ? 16.017 1.575 -19.006 1.00 57.62 88 GLN A C 1
ATOM 716 O O . GLN A 1 88 ? 15.818 0.871 -19.993 1.00 57.62 88 GLN A O 1
ATOM 721 N N . LYS A 1 89 ? 16.881 2.597 -19.050 1.00 59.69 89 LYS A N 1
ATOM 722 C CA . LYS A 1 89 ? 17.731 2.869 -20.227 1.00 59.69 89 LYS A CA 1
ATOM 723 C C . LYS A 1 89 ? 19.124 2.249 -20.054 1.00 59.69 89 LYS A C 1
ATOM 725 O O . LYS A 1 89 ? 19.662 2.213 -18.951 1.00 59.69 89 LYS A O 1
ATOM 730 N N . LYS A 1 90 ? 19.716 1.768 -21.155 1.00 53.22 90 LYS A N 1
ATOM 731 C CA . LYS A 1 90 ? 21.049 1.141 -21.184 1.00 53.22 90 LYS A CA 1
ATOM 732 C C . LYS A 1 90 ? 22.184 2.165 -20.954 1.00 53.22 90 LYS A C 1
ATOM 734 O O . LYS A 1 90 ? 22.394 3.069 -21.754 1.00 53.22 90 LYS A O 1
ATOM 739 N N . SER A 1 91 ? 22.879 1.974 -19.833 1.00 57.97 91 SER A N 1
ATOM 740 C CA . SER A 1 91 ? 24.302 2.196 -19.494 1.00 57.97 91 SER A CA 1
ATOM 741 C C . SER A 1 91 ? 25.082 3.493 -19.801 1.00 57.97 91 SER A C 1
ATOM 743 O O . SER A 1 91 ? 26.279 3.474 -19.529 1.00 57.97 91 SER A O 1
ATOM 745 N N . ALA A 1 92 ? 24.520 4.604 -20.294 1.00 58.56 92 ALA A N 1
ATOM 746 C CA . ALA A 1 92 ? 25.352 5.811 -20.525 1.00 58.56 92 ALA A CA 1
ATOM 747 C C . ALA A 1 92 ? 24.759 7.172 -20.114 1.00 58.56 92 ALA A C 1
ATOM 749 O O . ALA A 1 92 ? 25.493 8.156 -20.088 1.00 58.56 92 ALA A O 1
ATOM 750 N N . ASP A 1 93 ? 23.478 7.250 -19.754 1.00 54.31 93 ASP A N 1
ATOM 751 C CA . ASP A 1 93 ? 22.845 8.500 -19.319 1.00 54.31 93 ASP A CA 1
ATOM 752 C C . ASP A 1 93 ? 22.186 8.279 -17.952 1.00 54.31 93 ASP A C 1
ATOM 754 O O . ASP A 1 93 ? 21.321 7.417 -17.791 1.00 54.31 93 ASP A O 1
ATOM 758 N N . TYR A 1 94 ? 22.649 9.010 -16.939 1.00 53.53 94 TYR A N 1
ATOM 759 C CA . TYR A 1 94 ? 22.309 8.823 -15.519 1.00 53.53 94 TYR A CA 1
ATOM 760 C C . TYR A 1 94 ? 20.921 9.366 -15.147 1.00 53.53 94 TYR A C 1
ATOM 762 O O . TYR A 1 94 ? 20.520 9.336 -13.983 1.00 53.53 94 TYR A O 1
ATOM 770 N N . ARG A 1 95 ? 20.160 9.862 -16.124 1.00 55.09 95 ARG A N 1
ATOM 771 C CA . ARG A 1 95 ? 18.825 10.422 -15.912 1.00 55.09 95 ARG A CA 1
ATOM 772 C C . ARG A 1 95 ? 17.762 9.350 -16.149 1.00 55.09 95 ARG A C 1
ATOM 774 O O . ARG A 1 95 ? 17.198 9.241 -17.233 1.00 55.09 95 ARG A O 1
ATOM 781 N N . THR A 1 96 ? 17.473 8.543 -15.126 1.00 59.34 96 THR A N 1
ATOM 782 C CA . THR A 1 96 ? 16.228 7.757 -15.106 1.00 59.34 96 THR A CA 1
ATOM 783 C C . THR A 1 96 ? 15.080 8.689 -14.738 1.00 59.34 96 THR A C 1
ATOM 785 O O . THR A 1 96 ? 14.989 9.081 -13.575 1.00 59.34 96 THR A O 1
ATOM 788 N N . ASP A 1 97 ? 14.214 9.038 -15.687 1.00 71.12 97 ASP A N 1
ATOM 789 C CA . ASP A 1 97 ? 12.994 9.783 -15.372 1.00 71.12 97 ASP A CA 1
ATOM 790 C C . ASP A 1 97 ? 11.854 8.792 -15.095 1.00 71.12 97 ASP A C 1
ATOM 792 O O . ASP A 1 97 ? 11.557 7.914 -15.910 1.00 71.12 97 ASP A O 1
ATOM 796 N N . THR A 1 98 ? 11.286 8.854 -13.891 1.00 85.50 98 THR A N 1
ATOM 797 C CA . THR A 1 98 ? 10.115 8.056 -13.504 1.00 85.50 98 THR A CA 1
ATOM 798 C C . THR A 1 98 ? 8.934 9.001 -13.488 1.00 85.50 98 THR A C 1
ATOM 800 O O . THR A 1 98 ? 8.849 9.868 -12.623 1.00 85.50 98 THR A O 1
ATOM 803 N N . LEU A 1 99 ? 8.016 8.825 -14.433 1.00 89.88 99 LEU A N 1
ATOM 804 C CA . LEU A 1 99 ? 6.808 9.634 -14.494 1.00 89.88 99 LEU A CA 1
ATOM 805 C C . LEU A 1 99 ? 5.709 8.920 -13.724 1.00 89.88 99 LEU A C 1
ATOM 807 O O . LEU A 1 99 ? 5.448 7.741 -13.967 1.00 89.88 99 LEU A O 1
ATOM 811 N N . PHE A 1 100 ? 5.047 9.629 -12.815 1.00 94.31 100 PHE A N 1
ATOM 812 C CA . PHE A 1 100 ? 3.932 9.071 -12.067 1.00 94.31 100 PHE A CA 1
ATOM 813 C C . PHE A 1 100 ? 2.824 10.092 -11.833 1.00 94.31 100 PHE A C 1
ATOM 815 O O . PHE A 1 100 ? 3.041 11.303 -11.819 1.00 94.31 100 PHE A O 1
ATOM 822 N N . LYS A 1 101 ? 1.613 9.577 -11.630 1.00 96.00 101 LYS A N 1
ATOM 823 C CA . LYS A 1 101 ? 0.432 10.352 -11.269 1.00 96.00 101 LYS A CA 1
ATOM 824 C C . LYS A 1 101 ? -0.307 9.657 -10.139 1.00 96.00 101 LYS A C 1
ATOM 826 O O . LYS A 1 101 ? -0.708 8.501 -10.273 1.00 96.00 101 LYS A O 1
ATOM 831 N N . LYS A 1 102 ? -0.545 10.405 -9.063 1.00 97.56 102 LYS A N 1
ATOM 832 C CA . LYS A 1 102 ? -1.376 9.979 -7.938 1.00 97.56 102 LYS A CA 1
ATOM 833 C C . LYS A 1 102 ? -2.787 10.508 -8.089 1.00 97.56 102 LYS A C 1
ATOM 835 O O . LYS A 1 102 ? -2.984 11.666 -8.450 1.00 97.56 102 LYS A O 1
ATOM 840 N N . THR A 1 103 ? -3.758 9.653 -7.814 1.00 97.81 103 THR A N 1
ATOM 841 C CA . THR A 1 103 ? -5.173 10.013 -7.779 1.00 97.81 103 THR A CA 1
ATOM 842 C C . THR A 1 103 ? -5.771 9.441 -6.508 1.00 97.81 103 THR A C 1
ATOM 844 O O . THR A 1 103 ? -5.718 8.231 -6.294 1.00 97.81 103 THR A O 1
ATOM 847 N N . SER A 1 104 ? -6.327 10.302 -5.660 1.00 97.69 104 SER A N 1
ATOM 848 C CA . SER A 1 104 ? -7.067 9.852 -4.483 1.00 97.69 104 SER A CA 1
ATOM 849 C C . SER A 1 104 ? -8.355 9.160 -4.919 1.00 97.69 104 SER A C 1
ATOM 851 O O . SER A 1 104 ? -9.064 9.646 -5.801 1.00 97.69 104 SER A O 1
ATOM 853 N N . LEU A 1 105 ? -8.662 8.031 -4.293 1.00 97.00 105 LEU A N 1
ATOM 854 C CA . LEU A 1 105 ? -9.944 7.361 -4.453 1.00 97.00 105 LEU A CA 1
ATOM 855 C C . LEU A 1 105 ? -11.027 8.137 -3.706 1.00 97.00 105 LEU A C 1
ATOM 857 O O . LEU A 1 105 ? -10.780 8.723 -2.650 1.00 97.00 105 LEU A O 1
ATOM 861 N N . SER A 1 106 ? -12.252 8.107 -4.232 1.00 97.38 106 SER A N 1
ATOM 862 C CA . SER A 1 106 ? -13.400 8.577 -3.455 1.00 97.38 106 SER A CA 1
ATOM 863 C C . SER A 1 106 ? -13.601 7.687 -2.215 1.00 97.38 106 SER A C 1
ATOM 865 O O . SER A 1 106 ? -13.236 6.505 -2.250 1.00 97.38 106 SER A O 1
ATOM 867 N N . PRO A 1 107 ? -14.221 8.191 -1.131 1.00 95.62 107 PRO A N 1
ATOM 868 C CA . PRO A 1 107 ? -14.444 7.396 0.079 1.00 95.62 107 PRO A CA 1
ATOM 869 C C . PRO A 1 107 ? -15.175 6.071 -0.185 1.00 95.62 107 PRO A C 1
ATOM 871 O O . PRO A 1 107 ? -14.823 5.045 0.391 1.00 95.62 107 PRO A O 1
ATOM 874 N N . GLY A 1 108 ? -16.149 6.070 -1.105 1.00 96.38 108 GLY A N 1
ATOM 875 C CA . GLY A 1 108 ? -16.860 4.857 -1.514 1.00 96.38 108 GLY A CA 1
ATOM 876 C C . GLY A 1 108 ? -15.943 3.838 -2.194 1.00 96.38 108 GLY A C 1
ATOM 877 O O . GLY A 1 108 ? -15.950 2.671 -1.820 1.00 96.38 108 GLY A O 1
ATOM 878 N N . GLN A 1 109 ? -15.094 4.282 -3.126 1.00 96.62 109 GLN A N 1
ATOM 879 C CA . GLN A 1 109 ? -14.125 3.407 -3.798 1.00 96.62 109 GLN A CA 1
ATOM 880 C C . GLN A 1 109 ? -13.091 2.834 -2.826 1.00 96.62 109 GLN A C 1
ATOM 882 O O . GLN A 1 109 ? -12.791 1.643 -2.889 1.00 96.62 109 GLN A O 1
ATOM 887 N N . ALA A 1 110 ? -12.567 3.659 -1.916 1.00 96.56 110 ALA A N 1
ATOM 888 C CA . ALA A 1 110 ? -11.608 3.215 -0.908 1.00 96.56 110 ALA A CA 1
ATOM 889 C C . ALA A 1 110 ? -12.230 2.164 0.027 1.00 96.56 110 ALA A C 1
ATOM 891 O O . ALA A 1 110 ? -11.618 1.129 0.287 1.00 96.56 110 ALA A O 1
ATOM 892 N N . LYS A 1 111 ? -13.479 2.386 0.458 1.00 95.62 111 LYS A N 1
ATOM 893 C CA . LYS A 1 111 ? -14.239 1.422 1.260 1.00 95.62 111 LYS A CA 1
ATOM 894 C C . LYS A 1 111 ? -14.472 0.107 0.509 1.00 95.62 111 LYS A C 1
ATOM 896 O O . LYS A 1 111 ? -14.190 -0.949 1.061 1.00 95.62 111 LYS A O 1
ATOM 901 N N . THR A 1 112 ? -14.920 0.156 -0.746 1.00 95.00 112 THR A N 1
ATOM 902 C CA . THR A 1 112 ? -15.121 -1.055 -1.558 1.00 95.00 112 THR A CA 1
ATOM 903 C C . THR A 1 112 ? -13.821 -1.839 -1.739 1.00 95.00 112 THR A C 1
ATOM 905 O O . THR A 1 112 ? -13.825 -3.059 -1.611 1.00 95.00 112 THR A O 1
ATOM 908 N N . ALA A 1 113 ? -12.698 -1.162 -1.994 1.00 92.62 113 ALA A N 1
ATOM 909 C CA . ALA A 1 113 ? -11.396 -1.817 -2.113 1.00 92.62 113 ALA A CA 1
ATOM 910 C C . ALA A 1 113 ? -10.960 -2.484 -0.797 1.00 92.62 113 ALA A C 1
ATOM 912 O O . ALA A 1 113 ? -10.496 -3.623 -0.813 1.00 92.62 113 ALA A O 1
ATOM 913 N N . TYR A 1 114 ? -11.158 -1.807 0.338 1.00 93.31 114 TYR A N 1
ATOM 914 C CA . TYR A 1 114 ? -10.905 -2.361 1.668 1.00 93.31 114 TYR A CA 1
ATOM 915 C C . TYR A 1 114 ? -11.748 -3.612 1.951 1.00 93.31 114 TYR A C 1
ATOM 917 O O . TYR A 1 114 ? -11.213 -4.648 2.341 1.00 93.31 114 TYR A O 1
ATOM 925 N N . GLU A 1 115 ? -13.054 -3.554 1.691 1.00 92.69 115 GLU A N 1
ATOM 926 C CA . GLU A 1 115 ? -13.959 -4.690 1.890 1.00 92.69 115 GLU A CA 1
ATOM 927 C C . GLU A 1 115 ? -13.610 -5.868 0.972 1.00 92.69 115 GLU A C 1
ATOM 929 O O . GLU A 1 115 ? -13.598 -7.011 1.424 1.00 92.69 115 GLU A O 1
ATOM 934 N N . LEU A 1 116 ? -13.270 -5.612 -0.297 1.00 90.38 116 LEU A N 1
ATOM 935 C CA . LEU A 1 116 ? -12.797 -6.649 -1.220 1.00 90.38 116 LEU A CA 1
ATOM 936 C C . LEU A 1 116 ? -11.529 -7.324 -0.701 1.00 90.38 116 LEU A C 1
ATOM 938 O O . LEU A 1 116 ? -11.453 -8.551 -0.704 1.00 90.38 116 LEU A O 1
ATOM 942 N N . PHE A 1 117 ? -10.561 -6.540 -0.226 1.00 86.31 117 PHE A N 1
ATOM 943 C CA . PHE A 1 117 ? -9.315 -7.065 0.320 1.00 86.31 117 PHE A CA 1
ATOM 944 C C . PHE A 1 117 ? -9.569 -8.025 1.495 1.00 86.31 117 PHE A C 1
ATOM 946 O O . PHE A 1 117 ? -9.031 -9.136 1.520 1.00 86.31 117 PHE A O 1
ATOM 953 N N . LEU A 1 118 ? -10.439 -7.630 2.433 1.00 86.88 118 LEU A N 1
ATOM 954 C CA . LEU A 1 118 ? -10.821 -8.467 3.574 1.00 86.88 118 LEU A CA 1
ATOM 955 C C . LEU A 1 118 ? -11.592 -9.722 3.142 1.00 86.88 118 LEU A C 1
ATOM 957 O O . LEU A 1 118 ? -11.281 -10.828 3.586 1.00 86.88 118 LEU A O 1
ATOM 961 N N . ASN A 1 119 ? -12.572 -9.566 2.250 1.00 88.69 119 ASN A N 1
ATOM 962 C CA . ASN A 1 119 ? -13.452 -10.652 1.815 1.00 88.69 119 ASN A CA 1
ATOM 963 C C . ASN A 1 119 ? -12.715 -11.723 1.006 1.00 88.69 119 ASN A C 1
ATOM 965 O O . ASN A 1 119 ? -12.992 -12.912 1.160 1.00 88.69 119 ASN A O 1
ATOM 969 N N . LEU A 1 120 ? -11.752 -11.315 0.177 1.00 83.12 120 LEU A N 1
ATOM 970 C CA . LEU A 1 120 ? -10.917 -12.228 -0.604 1.00 83.12 120 LEU A CA 1
ATOM 971 C C . LEU A 1 120 ? -9.899 -12.986 0.255 1.00 83.12 120 LEU A C 1
ATOM 973 O O . LEU A 1 120 ? -9.241 -13.893 -0.250 1.00 83.12 120 LEU A O 1
ATOM 977 N N . LYS A 1 121 ? -9.770 -12.638 1.544 1.00 81.12 121 LYS A N 1
ATOM 978 C CA . LYS A 1 121 ? -8.808 -13.241 2.473 1.00 81.12 121 LYS A CA 1
ATOM 979 C C . LYS A 1 121 ? -7.397 -13.260 1.886 1.00 81.12 121 LYS A C 1
ATOM 981 O O . LYS A 1 121 ? -6.669 -14.233 2.069 1.00 81.12 121 LYS A O 1
ATOM 986 N N . LEU A 1 122 ? -7.002 -12.179 1.203 1.00 73.62 122 LEU A N 1
ATOM 987 C CA . LEU A 1 122 ? -5.672 -12.062 0.589 1.00 73.62 122 LEU A CA 1
ATOM 988 C C . LEU A 1 122 ? -4.550 -12.205 1.634 1.00 73.62 122 LEU A C 1
ATOM 990 O O . LEU A 1 122 ? -3.463 -12.670 1.316 1.00 73.62 122 LEU A O 1
ATOM 994 N N . LEU A 1 123 ? -4.867 -11.915 2.900 1.00 67.50 123 LEU A N 1
ATOM 995 C CA . LEU A 1 123 ? -4.036 -12.154 4.084 1.00 67.50 123 LEU A CA 1
ATOM 996 C C . LEU A 1 123 ? -3.647 -13.616 4.314 1.00 67.50 123 LEU A C 1
ATOM 998 O O . LEU A 1 123 ? -2.628 -13.900 4.935 1.00 67.50 123 LEU A O 1
ATOM 1002 N N . ASN A 1 124 ? -4.473 -14.541 3.837 1.00 76.31 124 ASN A N 1
ATOM 1003 C CA . ASN A 1 124 ? -4.314 -15.966 4.081 1.00 76.31 124 ASN A CA 1
ATOM 1004 C C . ASN A 1 124 ? -3.628 -16.675 2.912 1.00 76.31 124 ASN A C 1
ATOM 1006 O O . ASN A 1 124 ? -3.517 -17.902 2.940 1.00 76.31 124 ASN A O 1
ATOM 1010 N N . ILE A 1 125 ? -3.197 -15.937 1.883 1.00 73.12 125 ILE A N 1
ATOM 1011 C CA . ILE A 1 125 ? -2.459 -16.521 0.767 1.00 73.12 125 ILE A CA 1
ATOM 1012 C C . ILE A 1 125 ? -1.073 -16.930 1.290 1.00 73.12 125 ILE A C 1
ATOM 1014 O O . ILE A 1 125 ? -0.312 -16.076 1.750 1.00 73.12 125 ILE A O 1
ATOM 1018 N N . PRO A 1 126 ? -0.733 -18.231 1.271 1.00 70.62 126 PRO A N 1
ATOM 1019 C CA . PRO A 1 126 ? 0.589 -18.682 1.675 1.00 70.62 126 PRO A CA 1
ATOM 1020 C C . PRO A 1 126 ? 1.652 -18.136 0.717 1.00 70.62 126 PRO A C 1
ATOM 1022 O O . PRO A 1 126 ? 1.418 -18.010 -0.482 1.00 70.62 126 PRO A O 1
ATOM 1025 N N . THR A 1 127 ? 2.846 -17.859 1.239 1.00 69.50 127 THR A N 1
ATOM 1026 C CA . THR A 1 127 ? 4.010 -17.515 0.411 1.00 69.50 127 THR A CA 1
ATOM 1027 C C . THR A 1 127 ? 4.323 -18.648 -0.567 1.00 69.50 127 THR A C 1
ATOM 1029 O O . THR A 1 127 ? 4.106 -19.812 -0.226 1.00 69.50 127 THR A O 1
ATOM 1032 N N . ALA A 1 128 ? 4.884 -18.333 -1.739 1.00 67.44 128 ALA A N 1
ATOM 1033 C CA . ALA A 1 128 ? 5.189 -19.314 -2.788 1.00 67.44 128 ALA A CA 1
ATOM 1034 C C . ALA A 1 128 ? 5.916 -20.572 -2.264 1.00 67.44 128 ALA A C 1
ATOM 1036 O O . ALA A 1 128 ? 5.503 -21.690 -2.554 1.00 67.44 128 ALA A O 1
ATOM 1037 N N . GLU A 1 129 ? 6.910 -20.402 -1.384 1.00 69.00 129 GLU A N 1
ATOM 1038 C CA . GLU A 1 129 ? 7.665 -21.493 -0.734 1.00 69.00 129 GLU A CA 1
ATOM 1039 C C . GLU A 1 129 ? 6.796 -22.472 0.080 1.00 69.00 129 GLU A C 1
ATOM 1041 O O . GLU A 1 129 ? 7.158 -23.630 0.281 1.00 69.00 129 GLU A O 1
ATOM 1046 N N . LYS A 1 130 ? 5.648 -22.006 0.585 1.00 75.81 130 LYS A N 1
ATOM 1047 C CA . LYS A 1 130 ? 4.698 -22.799 1.378 1.00 75.81 130 LYS A CA 1
ATOM 1048 C C . LYS A 1 130 ? 3.628 -23.467 0.511 1.00 75.81 130 LYS A C 1
ATOM 1050 O O . LYS A 1 130 ? 2.852 -24.272 1.030 1.00 75.81 130 LYS A O 1
ATOM 1055 N N . ILE A 1 131 ? 3.569 -23.163 -0.787 1.00 74.56 131 ILE A N 1
ATOM 1056 C CA . ILE A 1 131 ? 2.631 -23.784 -1.724 1.00 74.56 131 ILE A CA 1
ATOM 1057 C C . ILE A 1 131 ? 3.251 -25.084 -2.237 1.00 74.56 131 ILE A C 1
ATOM 1059 O O . ILE A 1 131 ? 4.156 -25.099 -3.070 1.00 74.56 131 ILE A O 1
ATOM 1063 N N . LYS A 1 132 ? 2.758 -26.216 -1.726 1.00 79.00 132 LYS A N 1
ATOM 1064 C CA . LYS A 1 132 ? 3.270 -27.541 -2.093 1.00 79.00 132 LYS A CA 1
ATOM 1065 C C . LYS A 1 132 ? 3.119 -27.789 -3.599 1.00 79.00 132 LYS A C 1
ATOM 1067 O O . LYS A 1 132 ? 2.008 -27.766 -4.119 1.00 79.00 132 LYS A O 1
ATOM 1072 N N . GLY A 1 133 ? 4.229 -28.108 -4.264 1.00 75.56 133 GLY A N 1
ATOM 1073 C CA . GLY A 1 133 ? 4.251 -28.408 -5.699 1.00 75.56 133 GLY A CA 1
ATOM 1074 C C . GLY A 1 133 ? 4.267 -27.174 -6.604 1.00 75.56 133 GLY A C 1
ATOM 1075 O O . GLY A 1 133 ? 4.154 -27.330 -7.816 1.00 75.56 133 GLY A O 1
ATOM 1076 N N . TRP A 1 134 ? 4.419 -25.969 -6.044 1.00 72.81 134 TRP A N 1
ATOM 1077 C CA . TRP A 1 134 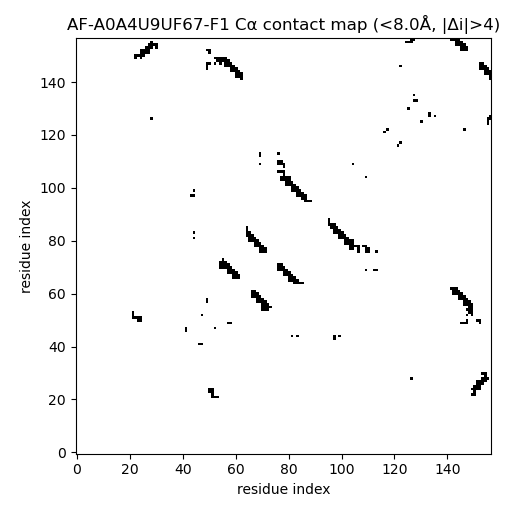? 4.600 -24.755 -6.832 1.00 72.81 134 TRP A CA 1
ATOM 1078 C C . TRP A 1 134 ? 5.998 -24.729 -7.454 1.00 72.81 134 TRP A C 1
ATOM 1080 O O . TRP A 1 134 ? 6.994 -24.503 -6.770 1.00 72.81 134 TRP A O 1
ATOM 1090 N N . SER A 1 135 ? 6.076 -24.983 -8.757 1.00 65.50 135 SER A N 1
ATOM 1091 C CA . SER A 1 135 ? 7.244 -24.635 -9.561 1.00 65.50 135 SER A CA 1
ATOM 1092 C C . SER A 1 135 ? 7.137 -23.149 -9.875 1.00 65.50 135 SER A C 1
ATOM 1094 O O . SER A 1 135 ? 6.216 -22.763 -10.593 1.00 65.50 135 SER A O 1
ATOM 1096 N N . GLU A 1 136 ? 8.011 -22.333 -9.287 1.00 65.19 136 GLU A N 1
ATOM 1097 C CA . GLU A 1 136 ? 8.109 -20.881 -9.493 1.00 65.19 136 GLU A CA 1
ATOM 1098 C C . GLU A 1 136 ? 7.714 -20.491 -10.931 1.00 65.19 136 GLU A C 1
ATOM 1100 O O . GLU A 1 136 ? 8.394 -20.849 -11.891 1.00 65.19 136 GLU A O 1
ATOM 1105 N N . GLY A 1 137 ? 6.544 -19.859 -11.085 1.00 58.66 137 GLY A N 1
ATOM 1106 C CA . GLY A 1 137 ? 5.924 -19.647 -12.393 1.00 58.66 137 GLY A CA 1
ATOM 1107 C C . GLY A 1 137 ? 6.773 -18.740 -13.282 1.00 58.66 137 GLY A C 1
ATOM 1108 O O . GLY A 1 137 ? 7.045 -17.599 -12.917 1.00 58.66 137 GLY A O 1
ATOM 1109 N N . VAL A 1 138 ? 7.156 -19.226 -14.463 1.00 57.56 138 VAL A N 1
ATOM 1110 C CA . VAL A 1 138 ? 8.023 -18.510 -15.418 1.00 57.56 138 VAL A CA 1
ATOM 1111 C C . VAL A 1 138 ? 7.220 -17.715 -16.467 1.00 57.56 138 VAL A C 1
ATOM 1113 O O . VAL A 1 138 ? 7.789 -16.969 -17.262 1.0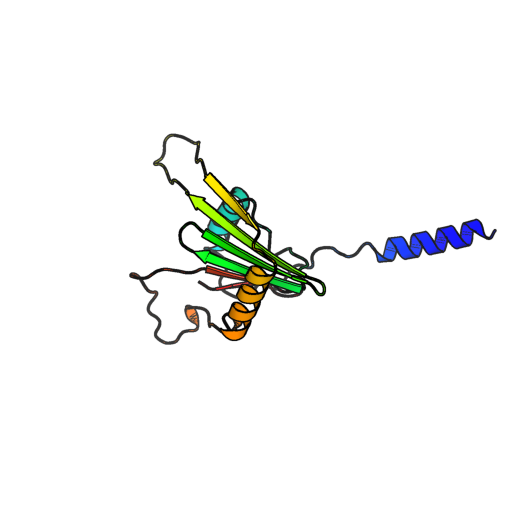0 57.56 138 VAL A O 1
ATOM 1116 N N . ASP A 1 139 ? 5.886 -17.831 -16.441 1.00 57.56 139 ASP A N 1
ATOM 1117 C CA . ASP A 1 139 ? 5.013 -17.567 -17.595 1.00 57.56 139 ASP A CA 1
ATOM 1118 C C . ASP A 1 139 ? 3.865 -16.575 -17.277 1.00 57.56 139 ASP A C 1
ATOM 1120 O O . ASP A 1 139 ? 2.998 -16.324 -18.116 1.00 57.56 139 ASP A O 1
ATOM 1124 N N . GLY A 1 140 ? 3.809 -16.033 -16.051 1.00 62.69 140 GLY A N 1
ATOM 1125 C CA . GLY A 1 140 ? 2.631 -15.343 -15.502 1.00 62.69 140 GLY A CA 1
ATOM 1126 C C . GLY A 1 140 ? 2.777 -13.840 -15.217 1.00 62.69 140 GLY A C 1
ATOM 1127 O O . GLY A 1 140 ? 3.820 -13.216 -15.420 1.00 62.69 140 GLY A O 1
ATOM 1128 N N . ILE A 1 141 ? 1.691 -13.236 -14.722 1.00 66.00 141 I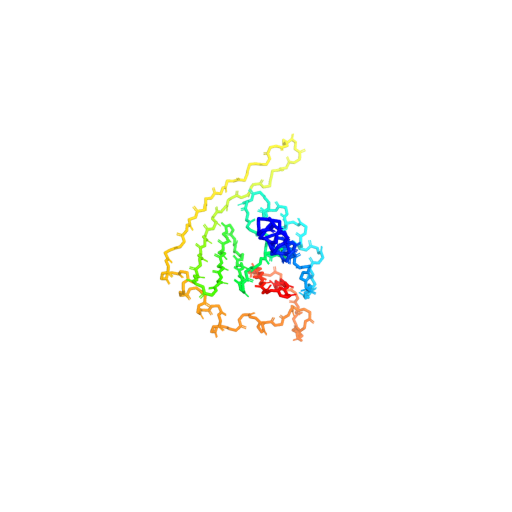LE A N 1
ATOM 1129 C CA . ILE A 1 141 ? 1.709 -11.898 -14.115 1.00 66.00 141 ILE A CA 1
ATOM 1130 C C . ILE A 1 141 ? 1.999 -12.075 -12.623 1.00 66.00 141 ILE A C 1
ATOM 1132 O O . ILE A 1 141 ? 1.200 -12.677 -11.913 1.00 66.00 141 ILE A O 1
ATOM 1136 N N . THR A 1 142 ? 3.123 -11.538 -12.154 1.00 72.69 142 THR A N 1
ATOM 1137 C CA . THR A 1 142 ? 3.425 -11.437 -10.722 1.00 72.69 142 THR A CA 1
ATOM 1138 C C . THR A 1 142 ? 2.689 -10.246 -10.125 1.00 72.69 142 THR A C 1
ATOM 1140 O O . THR A 1 142 ? 2.695 -9.154 -10.705 1.00 72.69 142 THR A O 1
ATOM 1143 N N . TYR A 1 143 ? 2.080 -10.455 -8.963 1.00 77.00 143 TYR A N 1
ATOM 1144 C CA . TYR A 1 143 ? 1.462 -9.406 -8.166 1.00 77.00 143 TYR A CA 1
ATOM 1145 C C . TYR A 1 143 ? 2.158 -9.349 -6.822 1.00 77.00 143 TYR A C 1
ATOM 1147 O O . TYR A 1 143 ? 2.312 -10.377 -6.172 1.00 77.00 143 TYR A O 1
ATOM 1155 N N . THR A 1 144 ? 2.522 -8.148 -6.391 1.00 82.81 144 THR A N 1
ATOM 1156 C CA . THR A 1 144 ? 3.055 -7.951 -5.046 1.00 82.81 144 THR A CA 1
ATOM 1157 C C . THR A 1 144 ? 1.981 -7.342 -4.170 1.00 82.81 144 THR A C 1
ATOM 1159 O O . THR A 1 144 ? 1.359 -6.340 -4.527 1.00 82.81 144 THR A O 1
ATOM 1162 N N . ILE A 1 145 ? 1.771 -7.938 -3.005 1.00 85.88 145 ILE A N 1
ATOM 1163 C CA . ILE A 1 145 ? 0.868 -7.431 -1.981 1.00 85.88 145 ILE A CA 1
ATOM 1164 C C . ILE A 1 145 ? 1.705 -7.119 -0.754 1.00 85.88 145 ILE A C 1
ATOM 1166 O O . ILE A 1 145 ? 2.311 -8.009 -0.165 1.00 85.88 145 ILE A O 1
ATOM 1170 N N . GLU A 1 146 ? 1.727 -5.855 -0.360 1.00 87.88 146 GLU A N 1
ATOM 1171 C CA . GLU A 1 146 ? 2.200 -5.449 0.956 1.00 87.88 146 GLU A CA 1
ATOM 1172 C C . GLU A 1 146 ? 1.002 -5.272 1.877 1.00 87.88 146 GLU A C 1
ATOM 1174 O O . GLU A 1 146 ? -0.044 -4.750 1.479 1.00 87.88 146 GLU A O 1
ATOM 1179 N N . GLN A 1 147 ? 1.179 -5.653 3.131 1.00 88.44 147 GLN A N 1
ATOM 1180 C CA . GLN A 1 147 ? 0.203 -5.395 4.172 1.00 88.44 147 GLN A CA 1
ATOM 1181 C C . GLN A 1 147 ? 0.889 -5.011 5.472 1.00 88.44 147 GLN A C 1
ATOM 1183 O O . GLN A 1 147 ? 2.013 -5.431 5.767 1.00 88.44 147 GLN A O 1
ATOM 1188 N N . SER A 1 148 ? 0.191 -4.204 6.256 1.00 88.81 148 SER A N 1
ATOM 1189 C CA . SER A 1 148 ? 0.692 -3.762 7.533 1.00 88.81 148 SER A CA 1
ATOM 1190 C C . SER A 1 148 ? -0.428 -3.449 8.509 1.00 88.81 148 SER A C 1
ATOM 1192 O O . SER A 1 148 ? -1.409 -2.804 8.154 1.00 88.81 148 SER A O 1
ATOM 1194 N N . ASP A 1 149 ? -0.240 -3.867 9.751 1.00 88.75 149 ASP A N 1
ATOM 1195 C CA . ASP A 1 149 ? -1.039 -3.446 10.898 1.00 88.75 149 ASP A CA 1
ATOM 1196 C C . ASP A 1 149 ? -0.118 -2.764 11.925 1.00 88.75 149 ASP A C 1
ATOM 1198 O O . ASP A 1 149 ? 1.028 -2.426 11.610 1.00 88.75 149 ASP A O 1
ATOM 1202 N N . LYS A 1 150 ? -0.600 -2.517 13.144 1.00 87.31 150 LYS A N 1
ATOM 1203 C CA . LYS A 1 150 ? 0.197 -1.869 14.200 1.00 87.31 150 LYS A CA 1
ATOM 1204 C C . LYS A 1 150 ? 1.447 -2.659 14.600 1.00 87.31 150 LYS A C 1
ATOM 1206 O O . LYS A 1 150 ? 2.427 -2.060 15.028 1.00 87.31 150 LYS A O 1
ATOM 1211 N N . GLU A 1 151 ? 1.424 -3.977 14.457 1.00 85.25 151 GLU A N 1
ATOM 1212 C CA . GLU A 1 151 ? 2.444 -4.884 14.982 1.00 85.25 151 GLU A CA 1
ATOM 1213 C C . GLU A 1 151 ? 3.252 -5.571 13.876 1.00 85.25 151 GLU A C 1
ATOM 1215 O O . GLU A 1 151 ? 4.403 -5.954 14.092 1.00 85.25 151 GLU A O 1
ATOM 1220 N N . ASN A 1 152 ? 2.672 -5.731 12.687 1.00 84.31 152 ASN A N 1
ATOM 1221 C CA . ASN A 1 152 ? 3.179 -6.599 11.636 1.00 84.31 152 ASN A CA 1
ATOM 1222 C C . ASN A 1 152 ? 3.310 -5.876 10.296 1.00 84.31 152 ASN A C 1
ATOM 1224 O O . ASN A 1 152 ? 2.530 -4.997 9.918 1.00 84.31 152 ASN A O 1
ATOM 1228 N N . TYR A 1 153 ? 4.304 -6.318 9.536 1.00 85.69 153 TYR A N 1
ATOM 1229 C CA . TYR A 1 153 ? 4.469 -6.011 8.126 1.00 85.69 153 TYR A CA 1
ATOM 1230 C C . TYR A 1 153 ? 4.777 -7.306 7.376 1.00 85.69 153 TYR A C 1
ATOM 1232 O O . TYR A 1 153 ? 5.568 -8.132 7.842 1.00 85.69 153 TYR A O 1
ATOM 1240 N N . SER A 1 154 ? 4.164 -7.497 6.212 1.00 82.06 154 SER A N 1
ATOM 1241 C CA . SER A 1 154 ? 4.515 -8.611 5.334 1.00 82.06 154 SER A CA 1
ATOM 1242 C C . SER A 1 154 ? 4.320 -8.270 3.868 1.00 82.06 154 SER A C 1
ATOM 1244 O O . SER A 1 154 ? 3.544 -7.382 3.506 1.00 82.06 154 SER A O 1
ATOM 1246 N N . THR A 1 155 ? 5.032 -9.019 3.036 1.00 79.50 155 THR A N 1
ATOM 1247 C CA . THR A 1 155 ? 4.962 -8.929 1.583 1.00 79.50 155 THR A CA 1
ATOM 1248 C C . THR A 1 155 ? 4.712 -10.321 1.015 1.00 79.50 155 THR A C 1
ATOM 1250 O O . THR A 1 155 ? 5.345 -11.292 1.432 1.00 79.50 155 THR A O 1
ATOM 1253 N N . ILE A 1 156 ? 3.782 -10.412 0.070 1.00 76.38 156 ILE A N 1
ATOM 1254 C CA . ILE A 1 156 ? 3.422 -11.628 -0.661 1.00 76.38 156 ILE A CA 1
ATOM 1255 C C . ILE A 1 156 ? 3.689 -11.353 -2.144 1.00 76.38 156 ILE A C 1
ATOM 1257 O O . ILE A 1 156 ? 3.315 -10.287 -2.632 1.00 76.38 156 ILE A O 1
ATOM 1261 N N . ASN A 1 157 ? 4.343 -12.292 -2.829 1.00 70.81 157 ASN A N 1
ATOM 1262 C CA . ASN A 1 157 ? 4.674 -12.244 -4.257 1.00 70.81 157 ASN A CA 1
ATOM 1263 C C . ASN A 1 157 ? 4.249 -13.537 -4.949 1.00 70.81 157 ASN A C 1
ATOM 1265 O O . ASN A 1 157 ? 4.289 -14.586 -4.259 1.00 70.81 157 ASN A O 1
#

Organism: NCBI:txid259

Sequence (157 aa):
MIQIRTAILLVYFLLELQQVYPQSKKIQGNTATIDIQQESLSKKLILSDLRNSNHEFAFRFWGRGQTVDITADSTRIIGTVTNYIYHQKKSADYRTDTLFKKTSLSPGQAKTAYELFLNLKLLNIPTAEKIKGWSEGVDGITYTIEQSDKENYSTIN

Solvent-accessible surface area (backbone atoms only — not comparable to full-atom values): 9286 Å² total; per-residue (Å²): 119,67,68,60,55,54,51,52,54,51,51,53,57,55,60,71,65,72,73,79,65,64,59,85,38,48,78,48,74,89,52,82,76,63,44,60,61,52,50,54,49,34,59,74,70,66,51,82,60,59,64,62,39,83,3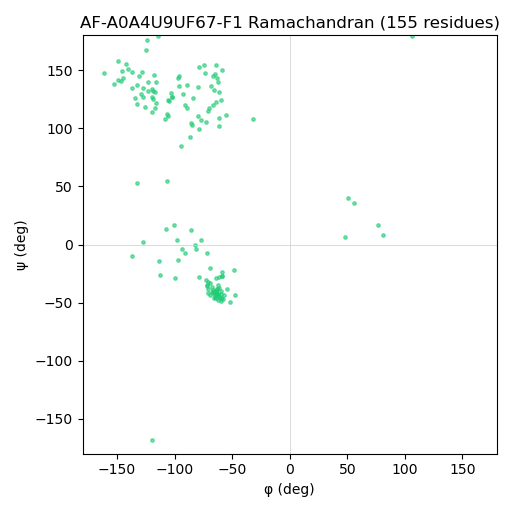9,60,30,35,38,34,43,40,50,97,48,33,36,42,38,38,41,33,45,101,88,49,51,47,23,37,38,38,40,39,51,77,60,89,75,86,93,79,70,92,76,70,65,71,52,69,48,78,43,75,44,53,62,67,56,20,44,52,52,52,51,48,48,61,74,68,42,63,87,71,60,71,49,57,92,72,42,88,88,64,69,81,79,91,86,74,88,82,48,40,37,40,41,22,34,66,59,37,24,38,58,41,97